Protein AF-A0AA39XCG8-F1 (afdb_monomer_lite)

Foldseek 3Di:
DPDPVLQDPQDDPPCVPTDDPVNVVSVLVVDWDWAADKDFDPVWDDDPFKGKMWGDCICDTSPPVSHRHIDIWIWGWDDDPNWIKIKTWDADPVVRDIDIDIDTDDD

Sequence (107 aa):
STEPAQRPPHLIANEVTNGTDTDWALIGKYALAYSGPFSINASVPATRKRGHVLHGPLTVANLPSLEGRILARDYLVFKKGGEEFLNLSITNAEARRRADVLWMRIA

InterPro domains:
  IPR024311 Lipocalin-like domain [PF13924] (5-104)

pLDDT: mean 90.25, std 6.58, range [67.31, 97.88]

Organism: NCBI:txid314043

Secondary structure (DSSP, 8-state):
---GGGS-TT--TT-TTSS-HHHHHHHHHT---EE--EEE-TTS---SSEEEEEE-S-SEESSGGGTT--EEEEEEEEEETTEEEEEEEEEETTTTEEEEEEEEPP-

Structure (mmCIF, N/CA/C/O backbone):
data_AF-A0AA39XCG8-F1
#
_entry.id   AF-A0AA39XCG8-F1
#
loop_
_atom_site.group_PDB
_atom_site.id
_atom_site.type_symbol
_atom_site.label_atom_id
_atom_site.label_alt_id
_atom_site.label_comp_id
_atom_site.label_asym_id
_atom_site.label_entity_id
_atom_site.label_seq_id
_atom_site.pdbx_PDB_ins_code
_atom_site.Cartn_x
_atom_site.Cartn_y
_atom_site.Cartn_z
_atom_site.occupancy
_atom_site.B_iso_or_equiv
_atom_site.auth_seq_id
_atom_site.auth_comp_id
_atom_site.auth_asym_id
_atom_site.auth_atom_id
_atom_site.pdbx_PDB_model_num
ATOM 1 N N . SER A 1 1 ? 9.198 7.543 -5.564 1.00 68.19 1 SER A N 1
ATOM 2 C CA . SER A 1 1 ? 10.255 8.031 -4.652 1.00 68.19 1 SER A CA 1
ATOM 3 C C . SER A 1 1 ? 10.102 9.522 -4.371 1.00 68.19 1 SER A C 1
ATOM 5 O O . SER A 1 1 ? 9.536 10.220 -5.206 1.00 68.19 1 SER A O 1
ATOM 7 N N . THR A 1 2 ? 10.576 10.015 -3.223 1.00 76.38 2 THR A N 1
ATOM 8 C CA . THR A 1 2 ? 10.723 11.456 -2.926 1.00 76.38 2 THR A CA 1
ATOM 9 C C . THR A 1 2 ? 12.111 12.000 -3.278 1.00 76.38 2 THR A C 1
ATOM 11 O O . THR A 1 2 ? 12.304 13.207 -3.212 1.00 76.38 2 THR A O 1
ATOM 14 N N . GLU A 1 3 ? 13.054 11.143 -3.681 1.00 84.81 3 GLU A N 1
ATOM 15 C CA . GLU A 1 3 ? 14.418 11.552 -4.027 1.00 84.81 3 GLU A CA 1
ATOM 16 C C . GLU A 1 3 ? 14.476 12.293 -5.374 1.00 84.81 3 GLU A C 1
ATOM 18 O O . GLU A 1 3 ? 14.050 11.721 -6.386 1.00 84.81 3 GLU A O 1
ATOM 23 N N . PRO A 1 4 ? 15.037 13.520 -5.441 1.00 85.00 4 PRO A N 1
ATOM 24 C CA . PRO A 1 4 ? 15.087 14.308 -6.676 1.00 85.00 4 PRO A CA 1
ATOM 25 C C . PRO A 1 4 ? 15.797 13.597 -7.834 1.00 85.00 4 PRO A C 1
ATOM 27 O O . PRO A 1 4 ? 15.316 13.618 -8.963 1.00 85.00 4 PRO A O 1
ATOM 30 N N . ALA A 1 5 ? 16.892 12.884 -7.552 1.00 87.12 5 ALA A N 1
ATOM 31 C CA . ALA A 1 5 ? 17.663 12.152 -8.561 1.00 87.12 5 ALA A CA 1
ATOM 32 C C . ALA A 1 5 ? 16.890 10.987 -9.217 1.00 87.12 5 ALA A C 1
ATOM 34 O O . ALA A 1 5 ? 17.338 10.439 -10.217 1.00 87.12 5 ALA A O 1
ATOM 35 N N . GLN A 1 6 ? 15.743 10.590 -8.657 1.00 88.00 6 GLN A N 1
ATOM 36 C CA . GLN A 1 6 ? 14.883 9.516 -9.169 1.00 88.00 6 GLN A CA 1
ATOM 37 C C . GLN A 1 6 ? 13.618 10.063 -9.853 1.00 88.00 6 GLN A C 1
ATOM 39 O O . GLN A 1 6 ? 12.694 9.302 -10.142 1.00 88.00 6 GLN A O 1
ATOM 44 N N . ARG A 1 7 ? 13.543 11.385 -10.064 1.00 84.75 7 ARG A N 1
ATOM 45 C CA . ARG A 1 7 ? 12.388 12.093 -10.626 1.00 84.75 7 ARG A CA 1
ATOM 46 C C . ARG A 1 7 ? 12.864 13.099 -11.680 1.00 84.75 7 ARG A C 1
ATOM 48 O O . ARG A 1 7 ? 13.008 14.277 -11.354 1.00 84.75 7 ARG A O 1
ATOM 55 N N . PRO A 1 8 ? 13.131 12.655 -12.918 1.00 88.81 8 PRO A N 1
ATOM 56 C CA . PRO A 1 8 ? 13.575 13.550 -13.981 1.00 88.81 8 PRO A CA 1
ATOM 57 C C . PRO A 1 8 ? 12.573 14.708 -14.163 1.00 88.81 8 PRO A C 1
ATOM 59 O O . PRO A 1 8 ? 11.392 14.450 -14.406 1.00 88.81 8 PRO A O 1
ATOM 62 N N . PRO A 1 9 ? 12.996 15.975 -13.994 1.00 87.38 9 PRO A N 1
ATOM 63 C CA . PRO A 1 9 ? 12.075 17.107 -13.870 1.00 87.38 9 PRO A CA 1
ATOM 64 C C . PRO A 1 9 ? 11.433 17.515 -15.198 1.00 87.38 9 PRO A C 1
ATOM 66 O O . PRO A 1 9 ? 10.452 18.252 -15.194 1.00 87.38 9 PRO A O 1
ATOM 69 N N . HIS A 1 10 ? 11.983 17.061 -16.327 1.00 88.00 10 HIS A N 1
ATOM 70 C CA . HIS A 1 10 ? 11.434 17.324 -17.653 1.00 88.00 10 HIS A CA 1
ATOM 71 C C . HIS A 1 10 ? 10.271 16.402 -18.013 1.00 88.00 10 HIS A C 1
ATOM 73 O O . HIS A 1 10 ? 9.561 16.729 -18.952 1.00 88.00 10 HIS A O 1
ATOM 79 N N . LEU A 1 11 ? 10.066 15.279 -17.311 1.00 86.44 11 LEU A N 1
ATOM 80 C CA . LEU A 1 11 ? 8.993 14.329 -17.616 1.00 86.44 11 LEU A CA 1
ATOM 81 C C . LEU A 1 11 ? 7.617 14.856 -17.198 1.00 86.44 11 LEU A C 1
ATOM 83 O O . LEU A 1 11 ? 7.436 15.373 -16.095 1.00 86.44 11 LEU A O 1
ATOM 87 N N . ILE A 1 12 ? 6.632 14.670 -18.076 1.00 85.56 12 ILE A N 1
ATOM 88 C CA . ILE A 1 12 ? 5.262 15.152 -17.910 1.00 85.56 12 ILE A CA 1
ATOM 89 C C . ILE A 1 12 ? 4.339 13.935 -18.008 1.00 85.56 12 ILE A C 1
ATOM 91 O O . ILE A 1 12 ? 4.259 13.273 -19.036 1.00 85.56 12 ILE A O 1
ATOM 95 N N . ALA A 1 13 ? 3.639 13.616 -16.914 1.00 76.75 13 ALA A N 1
ATOM 96 C CA . ALA A 1 13 ? 2.890 12.362 -16.756 1.00 76.75 13 ALA A CA 1
ATOM 97 C C . ALA A 1 13 ? 1.839 12.095 -17.852 1.00 76.75 13 ALA A C 1
ATOM 99 O O . ALA A 1 13 ? 1.534 10.941 -18.142 1.00 76.75 13 ALA A O 1
ATOM 100 N N . ASN A 1 14 ? 1.276 13.150 -18.441 1.00 79.19 14 ASN A N 1
ATOM 101 C CA . ASN A 1 14 ? 0.260 13.094 -19.491 1.00 79.19 14 ASN A CA 1
ATOM 102 C C . ASN A 1 14 ? 0.816 13.310 -20.912 1.00 79.19 14 ASN A C 1
ATOM 104 O O . ASN A 1 14 ? 0.034 13.335 -21.858 1.00 79.19 14 ASN A O 1
ATOM 108 N N . GLU A 1 15 ? 2.135 13.425 -21.079 1.00 85.25 15 GLU A N 1
ATOM 109 C CA . GLU A 1 15 ? 2.807 13.561 -22.376 1.00 85.25 15 GLU A CA 1
ATOM 110 C C . GLU A 1 15 ? 3.805 12.416 -22.562 1.00 85.25 15 GLU A C 1
ATOM 112 O O . GLU A 1 15 ? 5.015 12.586 -22.488 1.00 85.25 15 GLU A O 1
ATOM 117 N N . VAL A 1 16 ? 3.289 11.215 -22.825 1.00 67.31 16 VAL A N 1
ATOM 118 C CA . VAL A 1 16 ? 4.074 9.966 -22.924 1.00 67.31 16 VAL A CA 1
ATOM 119 C C . VAL A 1 16 ? 5.214 9.989 -23.952 1.00 67.31 16 VAL A C 1
ATOM 121 O O . VAL A 1 16 ? 6.088 9.132 -23.901 1.00 67.31 16 VAL A O 1
ATOM 124 N N . THR A 1 17 ? 5.233 10.948 -24.879 1.00 81.56 17 THR A N 1
ATOM 125 C CA . THR A 1 17 ? 6.317 11.125 -25.860 1.00 81.56 17 THR A CA 1
ATOM 126 C C . THR A 1 17 ? 7.467 11.992 -25.351 1.00 81.56 17 THR A C 1
ATOM 128 O O . THR A 1 17 ? 8.412 12.248 -26.095 1.00 81.56 17 THR A O 1
ATOM 131 N N . ASN A 1 18 ? 7.379 12.510 -24.128 1.00 86.56 18 ASN A N 1
ATOM 132 C CA . ASN A 1 18 ? 8.376 13.403 -23.575 1.00 86.56 18 ASN A CA 1
ATOM 133 C C . ASN A 1 18 ? 9.459 12.619 -22.806 1.00 86.56 18 ASN A C 1
ATOM 135 O O . ASN A 1 18 ? 9.170 11.683 -22.066 1.00 86.56 18 ASN A O 1
ATOM 139 N N . GLY A 1 19 ? 10.729 12.979 -23.013 1.00 86.62 19 GLY A N 1
ATOM 140 C CA . GLY A 1 19 ? 11.883 12.271 -22.441 1.00 86.62 19 GLY A CA 1
ATOM 141 C C . GLY A 1 19 ? 12.231 10.947 -23.131 1.00 86.62 19 GLY A C 1
ATOM 142 O O . GLY A 1 19 ? 11.823 10.687 -24.259 1.00 86.62 19 GLY A O 1
ATOM 143 N N . THR A 1 20 ? 13.060 10.139 -22.468 1.00 90.38 20 THR A N 1
ATOM 144 C CA . THR A 1 20 ? 13.561 8.857 -22.994 1.00 90.38 20 THR A CA 1
ATOM 145 C C . THR A 1 20 ? 12.980 7.665 -22.235 1.00 90.38 20 THR A C 1
ATOM 147 O O . THR A 1 20 ? 12.599 7.791 -21.071 1.00 90.38 20 THR A O 1
ATOM 150 N N . ASP A 1 21 ? 12.998 6.474 -22.842 1.00 89.25 21 ASP A N 1
ATOM 151 C CA . ASP A 1 21 ? 12.642 5.221 -22.152 1.00 89.25 21 ASP A CA 1
ATOM 152 C C . ASP A 1 21 ? 13.448 5.027 -20.860 1.00 89.25 21 ASP A C 1
ATOM 154 O O . ASP A 1 21 ? 12.923 4.540 -19.863 1.00 89.25 21 ASP A O 1
ATOM 158 N N . THR A 1 22 ? 14.713 5.457 -20.846 1.00 89.75 22 THR A N 1
ATOM 159 C CA . THR A 1 22 ? 15.576 5.415 -19.658 1.00 89.75 22 THR A CA 1
ATOM 160 C C . THR A 1 22 ? 15.042 6.298 -18.528 1.00 89.75 22 THR A C 1
ATOM 162 O O . THR A 1 22 ? 15.056 5.875 -1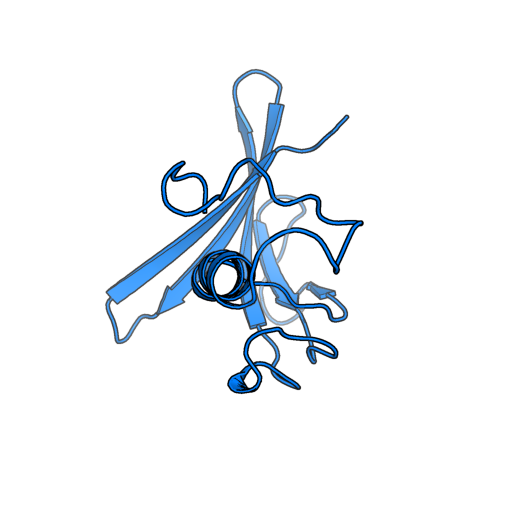7.370 1.00 89.75 22 THR A O 1
ATOM 165 N N . ASP A 1 23 ? 14.538 7.496 -18.840 1.00 89.44 23 ASP A N 1
ATOM 166 C CA . ASP A 1 23 ? 13.954 8.405 -17.845 1.00 89.44 23 ASP A CA 1
ATOM 167 C C . ASP A 1 23 ? 12.679 7.802 -17.235 1.00 89.44 23 ASP A C 1
ATOM 169 O O . ASP A 1 23 ? 12.500 7.791 -16.012 1.00 89.44 23 ASP A O 1
ATOM 173 N N . TRP A 1 24 ? 11.813 7.235 -18.077 1.00 87.25 24 TRP A N 1
ATOM 174 C CA . TRP A 1 24 ? 10.588 6.569 -17.632 1.00 87.25 24 TRP A CA 1
ATOM 175 C C . TRP A 1 24 ? 10.874 5.284 -16.850 1.00 87.25 24 TRP A C 1
ATOM 177 O O . TRP A 1 24 ? 10.247 5.034 -15.816 1.00 87.25 24 TRP A O 1
ATOM 187 N N . ALA A 1 25 ? 11.864 4.497 -17.275 1.00 87.69 25 ALA A N 1
ATOM 188 C CA . ALA A 1 25 ? 12.313 3.304 -16.564 1.00 87.69 25 ALA A CA 1
ATOM 189 C C . ALA A 1 25 ? 12.884 3.646 -15.181 1.00 87.69 25 ALA A C 1
ATOM 191 O O . ALA A 1 25 ? 12.664 2.898 -14.225 1.00 87.69 25 ALA A O 1
ATOM 192 N N . LEU A 1 26 ? 13.566 4.789 -15.040 1.00 89.25 26 LEU A N 1
ATOM 193 C CA . LEU A 1 26 ? 14.050 5.269 -13.749 1.00 89.25 26 LEU A CA 1
ATOM 194 C C . LEU A 1 26 ? 12.890 5.536 -12.782 1.00 89.25 26 LEU A C 1
ATOM 196 O O . LEU A 1 26 ? 12.952 5.096 -11.634 1.00 89.25 26 LEU A O 1
ATOM 200 N N . ILE A 1 27 ? 11.815 6.184 -13.243 1.00 84.81 27 ILE A N 1
ATOM 201 C CA . ILE A 1 27 ? 10.598 6.365 -12.437 1.00 84.81 27 ILE A CA 1
ATOM 202 C C . ILE A 1 27 ? 9.988 5.004 -12.095 1.00 84.81 27 ILE A C 1
ATOM 204 O O . ILE A 1 27 ? 9.739 4.725 -10.921 1.00 84.81 27 ILE A O 1
ATOM 208 N N . GLY A 1 28 ? 9.783 4.148 -13.101 1.00 82.31 28 GLY A N 1
ATOM 209 C CA . GLY A 1 28 ? 9.173 2.827 -12.945 1.00 82.31 28 GLY A CA 1
ATOM 210 C C . GLY A 1 28 ? 9.900 1.949 -11.924 1.00 82.31 28 GLY A C 1
ATOM 211 O O . GLY A 1 28 ? 9.253 1.304 -11.101 1.00 82.31 28 GLY A O 1
ATOM 212 N N . LYS A 1 29 ? 11.238 2.003 -11.895 1.00 84.19 29 LYS A N 1
ATOM 213 C CA . LYS A 1 29 ? 12.090 1.278 -10.939 1.00 84.19 29 LYS A CA 1
ATOM 214 C C . LYS A 1 29 ? 11.799 1.627 -9.476 1.00 84.19 29 LYS A C 1
ATOM 216 O O . LYS A 1 29 ? 11.968 0.779 -8.602 1.00 84.19 29 LYS A O 1
ATOM 221 N N . TYR A 1 30 ? 11.384 2.862 -9.202 1.00 83.25 30 TYR A N 1
ATOM 222 C CA . TYR A 1 30 ? 11.120 3.364 -7.848 1.00 83.25 30 TYR A CA 1
ATOM 223 C C . TYR A 1 30 ? 9.649 3.728 -7.613 1.00 83.25 30 TYR A C 1
ATOM 225 O O . TYR A 1 30 ? 9.318 4.415 -6.634 1.00 83.25 30 TYR A O 1
ATOM 233 N N . ALA A 1 31 ? 8.772 3.294 -8.515 1.00 79.62 31 ALA A N 1
ATOM 234 C CA . ALA A 1 31 ? 7.334 3.427 -8.405 1.00 79.62 31 ALA A CA 1
ATOM 235 C C . ALA A 1 31 ? 6.727 2.064 -8.067 1.00 79.62 31 ALA A C 1
ATOM 237 O O . ALA A 1 31 ? 7.115 1.029 -8.603 1.00 79.62 31 ALA A O 1
ATOM 238 N N . LEU A 1 32 ? 5.737 2.072 -7.183 1.00 81.56 32 LEU A N 1
ATOM 239 C CA . LEU A 1 32 ? 4.851 0.938 -6.971 1.00 81.56 32 LEU A CA 1
ATOM 240 C C . LEU A 1 32 ? 3.449 1.416 -7.319 1.00 81.56 32 LEU A C 1
ATOM 242 O O . LEU A 1 32 ? 2.93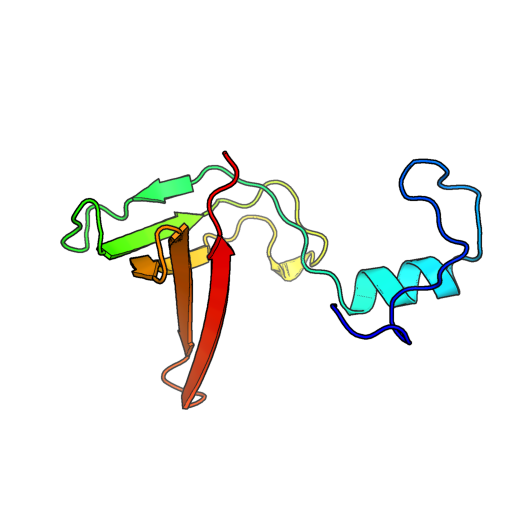5 2.326 -6.671 1.00 81.56 32 LEU A O 1
ATOM 246 N N . ALA A 1 33 ? 2.863 0.826 -8.352 1.00 87.50 33 ALA A N 1
ATOM 247 C CA . ALA A 1 33 ? 1.543 1.181 -8.838 1.00 87.50 33 ALA A CA 1
ATOM 248 C C . ALA A 1 33 ? 0.747 -0.098 -9.054 1.00 87.50 33 ALA A C 1
ATOM 250 O O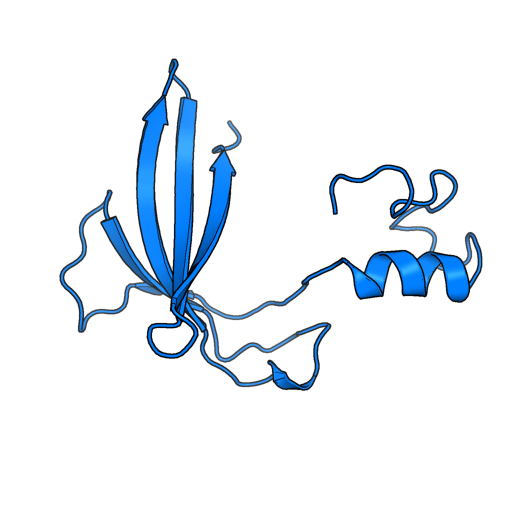 . ALA A 1 33 ? 1.167 -0.992 -9.785 1.00 87.50 33 ALA A O 1
ATOM 251 N N . TYR A 1 34 ? -0.399 -0.187 -8.397 1.00 92.06 34 TYR A N 1
ATOM 252 C CA . TYR A 1 34 ? -1.328 -1.286 -8.574 1.00 92.06 34 TYR A CA 1
ATOM 253 C C . TYR A 1 34 ? -2.754 -0.816 -8.306 1.00 92.06 34 TYR A C 1
ATOM 255 O O . TYR A 1 34 ? -2.970 0.231 -7.696 1.00 92.06 34 TYR A O 1
ATOM 263 N N . SER A 1 35 ? -3.720 -1.609 -8.749 1.00 93.81 35 SER A N 1
ATOM 264 C CA . SER A 1 35 ? -5.138 -1.397 -8.501 1.00 93.81 35 SER A CA 1
ATOM 265 C C . SER A 1 35 ? -5.835 -2.728 -8.245 1.00 93.81 35 SER A C 1
ATOM 267 O O . SER A 1 35 ? -5.440 -3.766 -8.777 1.00 93.81 35 SER A O 1
ATOM 269 N N . GLY A 1 36 ? -6.866 -2.692 -7.412 1.00 94.75 36 GLY A N 1
ATOM 270 C CA . GLY A 1 36 ? -7.728 -3.817 -7.084 1.00 94.75 36 GLY A CA 1
ATOM 271 C C . GLY A 1 36 ? -8.823 -3.383 -6.108 1.00 94.75 36 GLY A C 1
ATOM 272 O O . GLY A 1 36 ? -8.780 -2.269 -5.580 1.00 94.75 36 GLY A O 1
ATOM 273 N N . PRO A 1 37 ? -9.826 -4.234 -5.849 1.00 96.56 37 PRO A N 1
ATOM 274 C CA . PRO A 1 37 ? -10.797 -3.965 -4.800 1.00 96.56 37 PRO A CA 1
ATOM 275 C C . PRO A 1 37 ? -10.114 -4.009 -3.429 1.00 96.56 37 PRO A C 1
ATOM 277 O O . PRO A 1 37 ? -9.103 -4.689 -3.243 1.00 96.56 37 PRO A O 1
ATOM 280 N N . PHE A 1 38 ? -10.682 -3.314 -2.448 1.00 94.81 38 PHE A N 1
ATOM 281 C CA . PHE A 1 38 ? -10.236 -3.408 -1.063 1.00 94.81 38 PHE A CA 1
ATOM 282 C C . PHE A 1 38 ? -11.403 -3.714 -0.129 1.00 94.81 38 PHE A C 1
ATOM 284 O O . PHE A 1 38 ? -12.537 -3.294 -0.361 1.00 94.81 38 PHE A O 1
ATOM 291 N N . SER A 1 39 ? -11.116 -4.436 0.950 1.00 96.75 39 SER A N 1
ATOM 292 C CA . SER A 1 39 ? -12.088 -4.774 1.985 1.00 96.75 39 SER A CA 1
ATOM 293 C C . SER A 1 39 ? -11.422 -4.867 3.353 1.00 96.75 39 SER A C 1
ATOM 295 O O . SER A 1 39 ? -10.225 -5.130 3.475 1.00 96.75 39 SER A O 1
ATOM 297 N N . ILE A 1 40 ? -12.202 -4.690 4.415 1.00 97.31 40 ILE A N 1
ATOM 298 C CA . ILE A 1 40 ? -11.740 -5.012 5.768 1.00 97.31 40 ILE A CA 1
ATOM 299 C C . ILE A 1 40 ? -11.696 -6.536 5.920 1.00 97.31 40 ILE A C 1
ATOM 301 O O . ILE A 1 40 ? -12.614 -7.234 5.490 1.00 97.31 40 ILE A O 1
ATOM 305 N N . ASN A 1 41 ? -10.626 -7.059 6.517 1.00 96.50 41 ASN A N 1
ATOM 306 C CA . ASN A 1 41 ? -10.512 -8.477 6.829 1.00 96.50 41 ASN A CA 1
ATOM 307 C C . ASN A 1 41 ? -11.411 -8.821 8.023 1.00 96.50 41 ASN A C 1
ATOM 309 O O . ASN A 1 41 ? -11.062 -8.527 9.164 1.00 96.50 41 ASN A O 1
ATOM 313 N N . ALA A 1 42 ? -12.544 -9.472 7.763 1.00 95.06 42 ALA A N 1
ATOM 314 C CA . ALA A 1 42 ? -13.505 -9.855 8.796 1.00 95.06 42 ALA A CA 1
ATOM 315 C C . ALA A 1 42 ? -12.962 -10.896 9.796 1.00 95.06 42 ALA A C 1
ATOM 317 O O . ALA A 1 42 ? -13.510 -11.033 10.886 1.00 95.06 42 ALA A O 1
ATOM 318 N N . SER A 1 43 ? -11.884 -11.612 9.458 1.00 95.06 43 SER A N 1
ATOM 319 C CA . SER A 1 43 ? -11.253 -12.595 10.349 1.00 95.06 43 SER A CA 1
ATOM 320 C C . SER A 1 43 ? -10.382 -11.964 11.440 1.00 95.06 43 SER A C 1
ATOM 322 O O . SER A 1 43 ? -9.936 -12.668 12.342 1.00 95.06 43 SER A O 1
ATOM 324 N N . VAL A 1 44 ? -10.123 -10.654 11.372 1.00 93.75 44 VAL A N 1
ATOM 325 C CA . VAL A 1 44 ? -9.341 -9.916 12.369 1.00 93.75 44 VAL A CA 1
ATOM 326 C C . VAL A 1 44 ? -10.237 -8.847 12.995 1.00 93.75 44 VAL A C 1
ATOM 328 O O . VAL A 1 44 ? -10.853 -8.075 12.257 1.00 93.75 44 VAL A O 1
ATOM 331 N N . PRO A 1 45 ? -10.313 -8.742 14.337 1.00 94.94 45 PRO A N 1
ATOM 332 C CA . PRO A 1 45 ? -11.072 -7.682 14.986 1.00 94.94 45 PRO A CA 1
ATOM 333 C C . PRO A 1 45 ? -10.655 -6.299 14.480 1.00 94.94 45 PRO A C 1
ATOM 335 O O . PRO A 1 45 ? -9.489 -5.908 14.562 1.00 94.94 45 PRO A O 1
ATOM 338 N N . ALA A 1 46 ? -11.624 -5.548 13.967 1.00 95.38 46 ALA A N 1
ATOM 339 C CA . ALA A 1 46 ? -11.400 -4.240 13.379 1.00 95.38 46 ALA A CA 1
ATOM 340 C C . ALA A 1 46 ? -12.271 -3.176 14.054 1.00 95.38 46 ALA A C 1
ATOM 342 O O . ALA A 1 46 ? -13.385 -3.417 14.510 1.00 95.38 46 ALA A O 1
ATOM 343 N N . THR A 1 47 ? -11.746 -1.960 14.095 1.00 96.50 47 THR A N 1
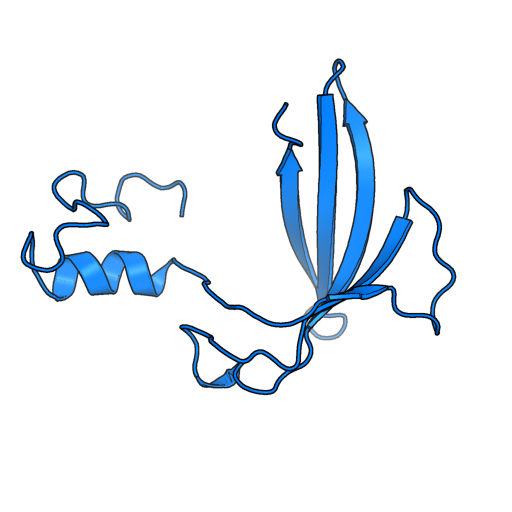ATOM 344 C CA . THR A 1 47 ? -12.435 -0.749 14.539 1.00 96.50 47 THR A CA 1
ATOM 345 C C . THR A 1 47 ? -12.262 0.327 13.474 1.00 96.50 47 THR A C 1
ATOM 347 O O . THR A 1 47 ? -11.438 0.203 12.568 1.00 96.50 47 THR A O 1
ATOM 350 N N . ARG A 1 48 ? -12.939 1.466 13.632 1.00 94.12 48 ARG A N 1
ATOM 351 C CA . ARG A 1 48 ? -12.717 2.631 12.758 1.00 94.12 48 ARG A CA 1
ATOM 352 C C . ARG A 1 48 ? -11.264 3.127 12.744 1.00 94.12 48 ARG A C 1
ATOM 354 O O . ARG A 1 48 ? -10.877 3.797 11.798 1.00 94.12 48 ARG A O 1
ATOM 361 N N . LYS A 1 49 ? -10.475 2.834 13.786 1.00 97.00 49 LYS A N 1
ATOM 362 C CA . LYS A 1 49 ? -9.107 3.352 13.936 1.00 97.00 49 LYS A CA 1
ATOM 363 C C . LYS A 1 49 ? -8.013 2.324 13.718 1.00 97.00 49 LYS A C 1
ATOM 365 O O . LYS A 1 49 ? -6.873 2.717 13.541 1.00 97.00 49 LYS A O 1
ATOM 370 N N . ARG A 1 50 ? -8.307 1.033 13.795 1.00 97.19 50 ARG A N 1
ATOM 3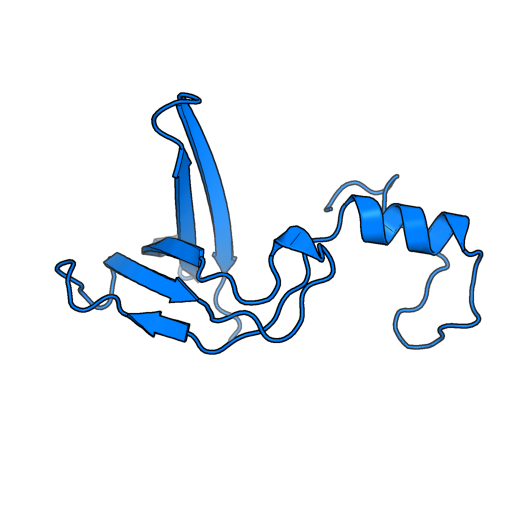71 C CA . ARG A 1 50 ? -7.303 -0.016 13.606 1.00 97.19 50 ARG A CA 1
ATOM 372 C C . ARG A 1 50 ? -7.946 -1.301 13.137 1.00 97.19 50 ARG A C 1
ATOM 374 O O . ARG A 1 50 ? -9.076 -1.573 13.539 1.00 97.19 50 ARG A O 1
ATOM 381 N N . GLY A 1 51 ? -7.216 -2.091 12.376 1.00 96.62 51 GLY A N 1
ATOM 382 C CA . GLY A 1 51 ? -7.658 -3.398 11.917 1.00 96.62 51 GLY A CA 1
ATOM 383 C C . GLY A 1 51 ? -6.756 -3.890 10.803 1.00 96.62 51 GLY A C 1
ATOM 384 O O . GLY A 1 51 ? -5.626 -3.427 10.666 1.00 96.62 51 GLY A O 1
ATOM 385 N N . HIS A 1 52 ? -7.289 -4.788 9.987 1.00 96.88 52 HIS A N 1
ATOM 386 C CA . HIS A 1 52 ? -6.565 -5.394 8.885 1.00 96.88 52 HIS A CA 1
ATOM 387 C C . HIS A 1 52 ? -7.350 -5.212 7.583 1.00 96.88 52 HIS A C 1
ATOM 389 O O . HIS A 1 52 ? -8.562 -5.426 7.547 1.00 96.88 52 HIS A O 1
ATOM 395 N N . VAL A 1 53 ? -6.675 -4.793 6.516 1.00 96.44 53 VAL A N 1
ATOM 396 C CA . VAL A 1 53 ? -7.247 -4.556 5.186 1.00 96.44 53 VAL A CA 1
ATOM 397 C C . VAL A 1 53 ? -6.689 -5.571 4.193 1.00 96.44 53 VAL A C 1
ATOM 399 O O . VAL A 1 53 ? -5.514 -5.938 4.246 1.00 96.44 53 VAL A O 1
ATOM 402 N N . LEU A 1 54 ? -7.552 -6.034 3.296 1.00 96.75 54 LEU A N 1
ATOM 403 C CA . LEU A 1 54 ? -7.206 -6.842 2.134 1.00 96.75 54 LEU A CA 1
ATOM 404 C C . LEU A 1 54 ? -7.340 -5.958 0.898 1.00 96.75 54 LEU A C 1
ATOM 406 O O . LEU A 1 54 ? -8.353 -5.282 0.738 1.00 96.75 54 LEU A O 1
ATOM 410 N N . HIS A 1 55 ? -6.326 -5.950 0.041 1.00 95.31 55 HIS A N 1
ATOM 411 C CA . HIS A 1 55 ? -6.336 -5.222 -1.222 1.00 95.31 55 HIS A CA 1
ATOM 412 C C . HIS A 1 55 ? -5.990 -6.193 -2.349 1.00 95.31 55 HIS A C 1
ATOM 414 O O . HIS A 1 55 ? -4.868 -6.690 -2.438 1.00 95.31 55 HIS A O 1
ATOM 420 N N . GLY A 1 56 ? -6.980 -6.487 -3.178 1.00 95.62 56 GLY A N 1
ATOM 421 C CA . GLY A 1 56 ? -6.907 -7.417 -4.288 1.00 95.62 56 GLY A CA 1
ATOM 422 C C . GLY A 1 56 ? -8.128 -8.347 -4.348 1.00 95.62 56 GLY A C 1
ATOM 423 O O . GLY A 1 56 ? -9.018 -8.238 -3.505 1.00 95.62 56 GLY A O 1
ATOM 424 N N . PRO A 1 57 ? -8.182 -9.275 -5.318 1.00 96.56 57 PRO A N 1
ATOM 425 C CA . PRO A 1 57 ? -7.121 -9.586 -6.280 1.00 96.56 57 PRO A CA 1
ATOM 426 C C . PRO A 1 57 ? -6.706 -8.372 -7.116 1.00 96.56 57 PRO A C 1
ATOM 428 O O . PRO A 1 57 ? -7.563 -7.631 -7.595 1.00 96.56 57 PRO A O 1
ATOM 431 N N . LEU A 1 58 ? -5.401 -8.113 -7.227 1.00 96.00 58 LEU A N 1
ATOM 432 C CA . LEU A 1 58 ? -4.904 -6.967 -7.992 1.00 96.00 58 LEU A CA 1
ATOM 433 C C . LEU A 1 58 ? -5.151 -7.189 -9.490 1.00 96.00 58 LEU A C 1
ATOM 435 O O . LEU A 1 58 ? -4.707 -8.196 -10.039 1.00 96.00 58 LEU A O 1
ATOM 439 N N . THR A 1 59 ? -5.853 -6.256 -10.133 1.00 93.12 59 THR A N 1
ATOM 440 C CA . THR A 1 59 ? -6.204 -6.302 -11.564 1.00 93.12 59 THR A CA 1
ATOM 441 C C . THR A 1 59 ? -5.200 -5.566 -12.443 1.00 93.12 59 THR A C 1
ATOM 443 O O . THR A 1 59 ? -5.119 -5.828 -13.636 1.00 93.12 59 THR A O 1
ATOM 446 N N . VAL A 1 60 ? -4.437 -4.639 -11.861 1.00 88.75 60 VAL A N 1
ATOM 447 C CA . VAL A 1 60 ? -3.337 -3.925 -12.516 1.00 88.75 60 VAL A CA 1
ATOM 448 C C . VAL A 1 60 ? -2.183 -3.859 -11.530 1.00 88.75 60 VAL A C 1
ATOM 450 O O . VAL A 1 60 ? -2.396 -3.497 -10.374 1.00 88.75 60 VAL A O 1
ATOM 453 N N . ALA A 1 61 ? -0.965 -4.170 -11.967 1.00 90.31 61 ALA A N 1
ATOM 454 C CA . ALA A 1 61 ? 0.248 -3.947 -11.190 1.00 90.31 61 ALA A CA 1
ATOM 455 C C . ALA A 1 61 ? 1.439 -3.688 -12.119 1.00 90.31 61 ALA A C 1
ATOM 457 O O . ALA A 1 61 ? 1.658 -4.422 -13.076 1.00 90.31 61 ALA A O 1
ATOM 458 N N . ASN A 1 62 ? 2.247 -2.672 -11.813 1.00 87.25 62 ASN A N 1
ATOM 459 C CA . ASN A 1 62 ? 3.498 -2.421 -12.533 1.00 87.25 62 ASN A CA 1
ATOM 460 C C . ASN A 1 62 ? 4.578 -3.478 -12.235 1.00 87.25 62 ASN A C 1
ATOM 462 O O . ASN A 1 62 ? 5.550 -3.594 -12.976 1.00 87.25 62 ASN A O 1
ATOM 466 N N . LEU A 1 63 ? 4.403 -4.254 -11.161 1.00 86.56 63 LEU A N 1
ATOM 467 C CA . LEU A 1 63 ? 5.150 -5.474 -10.881 1.00 86.56 63 LEU A CA 1
ATOM 468 C C . LEU A 1 63 ? 4.283 -6.683 -11.268 1.00 86.56 63 LEU A C 1
ATOM 470 O O . LEU A 1 63 ? 3.359 -7.006 -10.517 1.00 86.56 63 LEU A O 1
ATOM 474 N N . PRO A 1 64 ? 4.587 -7.392 -12.373 1.00 87.19 64 PRO A N 1
ATOM 475 C CA . PRO A 1 64 ? 3.760 -8.508 -12.846 1.00 87.19 64 PRO A CA 1
ATOM 476 C C . PRO A 1 64 ? 3.564 -9.623 -11.811 1.00 87.19 64 PRO A C 1
ATOM 478 O O . PRO A 1 64 ? 2.522 -10.263 -11.756 1.00 87.19 64 PRO A O 1
ATOM 481 N N . SER A 1 65 ? 4.536 -9.827 -10.919 1.00 89.31 65 SER A N 1
ATOM 482 C CA . SER A 1 65 ? 4.456 -10.823 -9.840 1.00 89.31 65 SER A CA 1
ATOM 483 C C . SER A 1 65 ? 3.379 -10.539 -8.780 1.00 89.31 65 SER A C 1
ATOM 485 O O . SER A 1 65 ? 3.106 -11.404 -7.939 1.00 89.31 65 SER A O 1
ATOM 487 N N . LEU A 1 66 ? 2.794 -9.336 -8.788 1.00 90.88 66 LEU A N 1
ATOM 488 C CA . LEU A 1 66 ? 1.709 -8.934 -7.897 1.00 90.88 66 LEU A CA 1
ATOM 489 C C . LEU A 1 66 ? 0.317 -9.113 -8.514 1.00 90.88 66 LEU A C 1
ATOM 491 O O . LEU A 1 66 ? -0.665 -9.064 -7.775 1.00 90.88 66 LEU A O 1
ATOM 495 N N . GLU A 1 67 ? 0.206 -9.336 -9.822 1.00 94.00 67 GLU A N 1
ATOM 496 C CA . GLU A 1 67 ? -1.089 -9.529 -10.476 1.00 94.00 67 GLU A CA 1
ATOM 497 C C . GLU A 1 67 ? -1.831 -10.742 -9.887 1.00 94.00 67 GLU A C 1
ATOM 499 O O . GLU A 1 67 ? -1.238 -11.780 -9.577 1.00 94.00 67 GLU A O 1
ATOM 504 N N . GLY A 1 68 ? -3.130 -10.580 -9.625 1.00 95.31 68 GLY A N 1
ATOM 505 C CA . GLY A 1 68 ? -3.975 -11.593 -8.987 1.00 95.31 68 GLY A CA 1
ATOM 506 C C . GLY A 1 68 ? -3.701 -11.843 -7.496 1.00 95.31 68 GLY A C 1
ATOM 507 O O . GLY A 1 68 ? -4.465 -12.561 -6.849 1.00 95.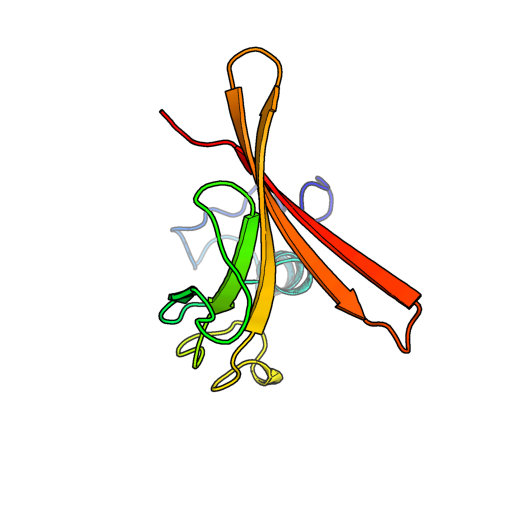31 68 GLY A O 1
ATOM 508 N N . ARG A 1 69 ? -2.653 -11.253 -6.903 1.00 95.50 69 ARG A N 1
ATOM 509 C CA . ARG A 1 69 ? -2.374 -11.386 -5.463 1.00 95.50 69 ARG A CA 1
ATOM 510 C C . ARG A 1 69 ? -3.378 -10.593 -4.629 1.00 95.50 69 ARG A C 1
ATOM 512 O O . ARG A 1 69 ? -3.935 -9.594 -5.078 1.00 95.50 69 ARG A O 1
ATOM 519 N N . ILE A 1 70 ? -3.539 -11.005 -3.374 1.00 95.62 70 ILE A N 1
ATOM 520 C CA . ILE A 1 70 ? -4.211 -10.224 -2.333 1.00 95.62 70 ILE A CA 1
ATOM 521 C C . ILE A 1 70 ? -3.140 -9.741 -1.360 1.00 95.62 70 ILE A C 1
ATOM 523 O O . ILE A 1 70 ? -2.415 -10.544 -0.774 1.00 95.62 70 ILE A O 1
ATOM 527 N N . LEU A 1 71 ? -3.033 -8.427 -1.195 1.00 92.81 71 LEU A N 1
ATOM 528 C CA . LEU A 1 71 ? -2.127 -7.808 -0.238 1.00 92.81 71 LEU A CA 1
ATOM 529 C C . LEU A 1 71 ? -2.854 -7.584 1.088 1.00 92.81 71 LEU A C 1
ATOM 531 O O . LEU A 1 71 ? -3.880 -6.911 1.144 1.00 92.81 71 LEU A O 1
ATOM 535 N N . ALA A 1 72 ? -2.286 -8.133 2.152 1.00 93.75 72 ALA A N 1
ATOM 536 C CA . ALA A 1 72 ? -2.761 -8.026 3.524 1.00 93.75 72 ALA A CA 1
ATOM 537 C C . ALA A 1 72 ? -1.939 -6.969 4.278 1.00 93.75 72 ALA A C 1
ATOM 539 O O . ALA A 1 72 ? -0.707 -7.031 4.257 1.00 93.75 72 ALA A O 1
ATOM 540 N N . ARG A 1 73 ? -2.594 -5.985 4.910 1.00 94.50 73 ARG A N 1
ATOM 541 C CA . ARG A 1 73 ? -1.921 -4.948 5.713 1.00 94.50 73 ARG A CA 1
ATOM 542 C C . ARG A 1 73 ? -2.697 -4.629 6.978 1.00 94.50 73 ARG A C 1
ATOM 544 O O . ARG A 1 73 ? -3.924 -4.557 6.952 1.00 94.50 73 ARG A O 1
ATOM 551 N N . ASP A 1 74 ? -1.980 -4.315 8.044 1.00 96.38 74 ASP A N 1
ATOM 552 C CA . ASP A 1 74 ? -2.585 -3.640 9.188 1.00 96.38 74 ASP A CA 1
ATOM 553 C C . ASP A 1 74 ? -2.792 -2.164 8.853 1.00 96.38 74 ASP A C 1
ATOM 555 O O . ASP A 1 74 ? -1.955 -1.549 8.186 1.00 96.38 74 ASP A O 1
ATOM 559 N N . TYR A 1 75 ? -3.889 -1.584 9.332 1.00 97.19 75 TYR A N 1
ATOM 560 C CA . TYR A 1 75 ? -4.121 -0.148 9.256 1.00 97.19 75 TYR A CA 1
ATOM 561 C C . TYR A 1 75 ? -4.246 0.478 10.642 1.00 97.19 75 TYR A C 1
ATOM 563 O O . TYR A 1 75 ? -4.782 -0.126 11.574 1.00 97.19 75 TYR A O 1
ATOM 571 N N . LEU A 1 76 ? -3.794 1.725 10.756 1.00 97.50 76 LEU A N 1
ATOM 572 C CA . LEU A 1 76 ? -3.975 2.584 11.921 1.00 97.50 76 LEU A CA 1
ATOM 573 C C . LEU A 1 76 ? -4.367 3.992 11.464 1.00 97.50 76 LEU A C 1
ATOM 575 O O . LEU A 1 76 ? -3.615 4.634 10.736 1.00 97.50 76 LEU A O 1
ATOM 579 N N . VAL A 1 77 ? -5.508 4.488 11.938 1.00 97.88 77 VAL A N 1
ATOM 580 C CA . VAL A 1 77 ? -5.971 5.865 11.743 1.00 97.88 77 VAL A CA 1
ATOM 581 C C . VAL A 1 77 ? -5.787 6.648 13.036 1.00 97.88 77 VAL A C 1
ATOM 583 O O . VAL A 1 77 ? -6.276 6.247 14.099 1.00 97.88 77 VAL A O 1
ATOM 586 N N . PHE A 1 78 ? -5.090 7.777 12.957 1.00 97.56 78 PHE A N 1
ATOM 587 C CA . PHE A 1 78 ? -4.793 8.630 14.105 1.00 97.56 78 PHE A CA 1
ATOM 588 C C . PHE A 1 78 ? -4.781 10.111 13.722 1.00 97.56 78 PHE A C 1
ATOM 590 O O . PHE A 1 78 ? -4.740 10.459 12.546 1.00 97.56 78 PHE A O 1
ATOM 597 N N . LYS A 1 79 ? -4.825 10.989 14.731 1.00 97.06 79 LYS A N 1
ATOM 598 C CA . LYS A 1 79 ? -4.733 12.440 14.544 1.00 97.06 79 LYS A CA 1
ATOM 599 C C . LYS A 1 79 ? -3.433 12.979 15.124 1.00 97.06 79 LYS A C 1
ATOM 601 O O . LYS A 1 79 ? -3.028 12.547 16.203 1.00 97.06 79 LYS A O 1
ATOM 606 N N . LYS A 1 80 ? -2.803 13.932 14.439 1.00 95.25 80 LYS A N 1
ATOM 607 C CA . LYS A 1 80 ? -1.598 14.629 14.911 1.00 95.25 80 LYS A CA 1
ATOM 608 C C . LYS A 1 80 ? -1.607 16.062 14.387 1.00 95.25 80 LYS A C 1
ATOM 610 O O . LYS A 1 80 ? -1.645 16.265 13.185 1.00 95.25 80 LYS A O 1
ATOM 615 N N . GLY A 1 81 ? -1.565 17.045 15.290 1.00 93.62 81 GLY A N 1
ATOM 616 C CA . GLY A 1 81 ? -1.551 18.463 14.903 1.00 93.62 81 GLY A CA 1
ATOM 617 C C . GLY A 1 81 ? -2.820 18.929 14.179 1.00 93.62 81 GLY A C 1
ATOM 618 O O . GLY A 1 81 ? -2.728 19.760 13.292 1.00 93.62 81 GLY A O 1
ATOM 619 N N . GLY A 1 82 ? -3.988 18.367 14.515 1.00 93.62 82 GLY A N 1
ATOM 620 C CA . GLY A 1 82 ? -5.262 18.666 13.841 1.00 93.62 82 GLY A CA 1
ATOM 621 C C . GLY A 1 82 ? -5.535 17.810 12.599 1.00 93.62 82 GLY A C 1
ATOM 622 O O . GLY A 1 82 ? -6.697 17.540 12.304 1.00 93.62 82 GLY A O 1
ATOM 623 N N . GLU A 1 83 ? -4.487 17.288 11.966 1.00 95.50 83 GLU A N 1
ATOM 624 C CA . GLU A 1 83 ? -4.570 16.464 10.759 1.00 95.50 83 GLU A CA 1
ATOM 625 C C . GLU A 1 83 ? -4.881 14.992 11.063 1.00 95.50 83 GLU A C 1
ATOM 627 O O . GLU A 1 83 ? -4.515 14.462 12.120 1.00 95.50 83 GLU A O 1
ATOM 632 N N . GLU A 1 84 ? -5.549 14.317 10.124 1.00 96.88 84 GLU A N 1
ATOM 633 C CA . GLU A 1 84 ? -5.883 12.889 10.183 1.00 96.88 84 GLU A CA 1
ATOM 634 C C . GLU A 1 84 ? -4.978 12.078 9.249 1.00 96.88 84 GLU A C 1
ATOM 636 O O . GLU A 1 84 ? -4.805 12.409 8.077 1.00 96.88 84 GLU A O 1
ATOM 641 N N . PHE A 1 85 ? -4.412 10.992 9.774 1.00 97.62 85 PHE A N 1
ATOM 642 C CA . PHE A 1 85 ? -3.460 10.141 9.072 1.00 97.62 85 PHE A CA 1
ATOM 643 C C . PHE A 1 85 ? -3.908 8.684 9.064 1.00 97.62 85 PHE A C 1
ATOM 645 O O . PHE A 1 85 ? -4.451 8.189 10.052 1.00 97.62 85 PHE A O 1
ATOM 652 N N . LEU A 1 86 ? -3.591 7.990 7.975 1.00 97.12 86 LEU A N 1
ATOM 653 C CA . LEU A 1 86 ? -3.683 6.545 7.809 1.00 97.12 86 LEU A CA 1
ATOM 654 C C . LEU A 1 86 ? -2.268 5.978 7.668 1.00 97.12 86 LEU A C 1
ATOM 656 O O . LEU A 1 86 ? -1.563 6.301 6.717 1.00 97.12 86 LEU A O 1
ATOM 660 N N . ASN A 1 87 ? -1.864 5.097 8.576 1.00 97.19 87 ASN A N 1
ATOM 661 C CA . ASN A 1 87 ? -0.685 4.258 8.396 1.00 97.19 87 ASN A CA 1
ATOM 662 C C . ASN A 1 87 ? -1.112 2.858 7.945 1.00 97.19 87 ASN A C 1
ATOM 664 O O . ASN A 1 87 ? -1.948 2.240 8.603 1.00 97.19 87 ASN A O 1
ATOM 668 N N . LEU A 1 88 ? -0.518 2.360 6.862 1.00 95.62 88 LEU A N 1
ATOM 669 C CA . LEU A 1 88 ? -0.624 0.973 6.422 1.00 95.62 88 LEU A CA 1
ATOM 670 C C . LEU A 1 88 ? 0.709 0.264 6.641 1.00 95.62 88 LEU A C 1
ATOM 672 O O . LEU A 1 88 ? 1.716 0.674 6.065 1.00 95.62 88 LEU A O 1
ATOM 676 N N . SER A 1 89 ? 0.711 -0.834 7.392 1.00 95.19 89 SER A N 1
ATOM 677 C CA . SER A 1 89 ? 1.933 -1.582 7.690 1.00 95.19 89 SER A CA 1
ATOM 678 C C . SER A 1 89 ? 1.894 -3.025 7.205 1.00 95.19 89 SER A C 1
ATOM 680 O O . SER A 1 89 ? 0.876 -3.707 7.310 1.00 95.19 89 SER A O 1
ATOM 682 N N . ILE A 1 90 ? 3.036 -3.494 6.702 1.00 90.69 90 ILE A N 1
ATOM 683 C CA . ILE A 1 90 ? 3.317 -4.913 6.460 1.00 90.69 90 ILE A CA 1
ATOM 684 C C . ILE A 1 90 ? 4.448 -5.326 7.388 1.00 90.69 90 ILE A C 1
ATOM 686 O O . ILE A 1 90 ? 5.498 -4.680 7.411 1.00 90.69 90 ILE A O 1
ATOM 690 N N . THR A 1 91 ? 4.258 -6.440 8.088 1.00 86.25 91 THR A N 1
ATOM 691 C CA . THR A 1 91 ? 5.324 -7.098 8.843 1.00 86.25 91 THR A CA 1
ATOM 692 C C . THR A 1 91 ? 5.716 -8.384 8.128 1.00 86.25 91 THR A C 1
ATOM 694 O O . THR A 1 91 ? 4.905 -9.294 7.993 1.00 86.25 91 THR A O 1
ATOM 697 N N . ASN A 1 92 ? 6.968 -8.472 7.685 1.00 81.50 92 ASN A N 1
ATOM 698 C CA . ASN A 1 92 ? 7.579 -9.737 7.301 1.00 81.50 92 ASN A CA 1
ATOM 699 C C . ASN A 1 92 ? 8.325 -10.284 8.526 1.00 81.50 92 ASN A C 1
ATOM 701 O O . ASN A 1 92 ? 9.417 -9.812 8.859 1.00 81.50 92 ASN A O 1
ATOM 705 N N . ALA A 1 93 ? 7.700 -11.242 9.215 1.00 75.75 93 ALA A N 1
ATOM 706 C CA . ALA A 1 93 ? 8.228 -11.819 10.448 1.00 75.75 93 ALA A CA 1
ATOM 707 C C . ALA A 1 93 ? 9.546 -12.579 10.220 1.00 75.75 93 ALA A C 1
ATOM 709 O O . ALA A 1 93 ? 10.475 -12.438 11.014 1.00 75.75 93 ALA A O 1
ATOM 710 N N . GLU A 1 94 ? 9.657 -13.312 9.110 1.00 79.50 94 GLU A N 1
ATOM 711 C CA . GLU A 1 94 ? 10.847 -14.095 8.751 1.00 79.50 94 GLU A CA 1
ATOM 712 C C . GLU A 1 94 ? 12.057 -13.192 8.489 1.00 79.50 94 GLU A C 1
ATOM 714 O O . GLU A 1 94 ? 13.140 -13.409 9.026 1.00 79.50 94 GLU A O 1
ATOM 719 N N . ALA A 1 95 ? 11.857 -12.117 7.727 1.00 78.50 95 ALA A N 1
ATOM 720 C CA . ALA A 1 95 ? 12.901 -11.145 7.423 1.00 78.50 95 ALA A CA 1
ATOM 721 C C . ALA A 1 95 ? 13.120 -10.115 8.546 1.00 78.50 95 ALA A C 1
ATOM 723 O O . ALA A 1 95 ? 13.988 -9.254 8.405 1.00 78.50 95 ALA A O 1
ATOM 724 N N . ARG A 1 96 ? 12.319 -10.155 9.626 1.00 84.44 96 ARG A N 1
ATOM 725 C CA . ARG A 1 96 ? 12.268 -9.140 10.698 1.00 84.44 96 ARG A CA 1
ATOM 726 C C . ARG A 1 96 ? 12.192 -7.707 10.163 1.00 84.44 96 ARG A C 1
ATOM 728 O O . ARG A 1 96 ? 12.827 -6.793 10.686 1.00 84.44 96 ARG A O 1
ATOM 735 N N . ARG A 1 97 ? 11.425 -7.509 9.090 1.00 87.19 97 ARG A N 1
ATOM 736 C CA . ARG A 1 97 ? 11.261 -6.208 8.434 1.00 87.19 97 ARG A CA 1
ATOM 737 C C . ARG A 1 97 ? 9.829 -5.738 8.565 1.00 87.19 97 ARG A C 1
ATOM 739 O O . ARG A 1 97 ? 8.890 -6.501 8.352 1.00 87.19 97 ARG A O 1
ATOM 746 N N . ARG A 1 98 ? 9.684 -4.452 8.857 1.00 88.38 98 ARG A N 1
ATOM 747 C CA . ARG A 1 98 ? 8.413 -3.743 8.822 1.00 88.38 98 ARG A CA 1
ATOM 748 C C . ARG A 1 98 ? 8.505 -2.643 7.776 1.00 88.38 98 ARG A C 1
ATOM 750 O O . ARG A 1 98 ? 9.513 -1.945 7.705 1.00 88.38 98 ARG A O 1
ATOM 757 N N . ALA A 1 99 ? 7.467 -2.529 6.964 1.00 89.19 99 ALA A N 1
ATOM 758 C CA . ALA A 1 99 ? 7.296 -1.429 6.032 1.00 89.19 99 ALA A CA 1
ATOM 759 C C . ALA A 1 99 ? 6.011 -0.684 6.384 1.00 89.19 99 ALA A C 1
ATOM 761 O O . ALA A 1 99 ? 4.974 -1.319 6.580 1.00 89.19 99 ALA A O 1
ATOM 762 N N . ASP A 1 100 ? 6.084 0.641 6.419 1.00 92.50 100 ASP A N 1
ATOM 763 C CA . ASP A 1 100 ? 4.975 1.535 6.736 1.00 92.50 100 ASP A CA 1
ATOM 764 C C . ASP A 1 100 ? 4.742 2.489 5.559 1.00 92.50 100 ASP A C 1
ATOM 766 O O . ASP A 1 100 ? 5.686 2.964 4.924 1.00 92.50 100 ASP A O 1
ATOM 770 N N . VAL A 1 101 ? 3.475 2.766 5.264 1.00 90.50 101 VAL A N 1
ATOM 771 C CA . VAL A 1 101 ? 3.065 3.780 4.293 1.00 90.50 101 VAL A CA 1
ATOM 772 C C . VAL A 1 101 ? 2.093 4.716 4.989 1.00 90.50 101 VAL A C 1
ATOM 774 O O . VAL A 1 101 ? 0.998 4.307 5.376 1.00 90.50 101 VAL A O 1
ATOM 777 N N . LEU A 1 102 ? 2.507 5.971 5.137 1.00 93.88 102 LEU A N 1
ATOM 778 C CA . LEU A 1 102 ? 1.735 7.005 5.807 1.00 93.88 102 LEU A CA 1
ATOM 779 C C . LEU A 1 102 ? 1.031 7.893 4.779 1.00 93.88 102 LEU A C 1
ATOM 781 O O . LEU A 1 102 ? 1.673 8.485 3.915 1.00 93.88 102 LEU A O 1
ATOM 785 N N . TRP A 1 103 ? -0.281 8.018 4.925 1.00 93.81 103 TRP A N 1
ATOM 786 C CA . TRP A 1 103 ? -1.135 8.898 4.142 1.00 93.81 103 TRP A CA 1
ATOM 787 C C . TRP A 1 103 ? -1.745 9.950 5.057 1.00 93.81 103 TRP A C 1
ATOM 789 O O . TRP A 1 103 ? -2.207 9.627 6.151 1.00 93.81 103 TRP A O 1
ATOM 799 N N . MET A 1 104 ? -1.770 11.197 4.605 1.00 95.69 104 MET A N 1
ATOM 800 C CA . MET A 1 104 ? -2.553 12.262 5.226 1.00 95.69 104 MET A CA 1
ATOM 801 C C . MET A 1 104 ? -3.884 12.373 4.489 1.00 95.69 104 MET A C 1
ATOM 803 O O . MET A 1 104 ? -3.921 12.278 3.260 1.00 95.69 104 MET A O 1
ATOM 807 N N . ARG A 1 105 ? -4.976 12.555 5.227 1.00 93.75 105 ARG A N 1
ATOM 808 C CA . ARG A 1 105 ? -6.284 12.798 4.627 1.00 93.75 105 ARG A CA 1
ATOM 809 C C . ARG A 1 105 ? -6.265 14.153 3.920 1.00 93.75 105 ARG A C 1
ATOM 811 O O . ARG A 1 105 ? -5.956 15.164 4.536 1.00 93.75 105 ARG A O 1
ATOM 818 N N . ILE A 1 106 ? -6.607 14.158 2.637 1.00 91.06 106 ILE A N 1
ATOM 819 C CA . ILE A 1 106 ? -6.886 15.393 1.899 1.00 91.06 106 ILE A CA 1
ATOM 820 C C . ILE A 1 106 ? -8.282 15.907 2.283 1.00 91.06 106 ILE A C 1
ATOM 822 O O . ILE A 1 106 ? -9.178 15.099 2.550 1.00 91.06 106 ILE A O 1
ATOM 826 N N . ALA A 1 107 ? -8.418 17.231 2.382 1.00 76.19 107 ALA A N 1
ATOM 827 C CA . ALA A 1 107 ? -9.661 17.916 2.738 1.00 76.19 107 ALA A CA 1
ATOM 828 C C . ALA A 1 107 ? -10.743 17.758 1.662 1.00 76.19 107 ALA A C 1
ATOM 830 O O . ALA A 1 107 ? -10.382 17.759 0.463 1.00 76.19 107 ALA A O 1
#

Radius of gyration: 16.9 Å; chains: 1; bounding box: 31×33×41 Å